Protein AF-A0AAP9DQ50-F1 (afdb_monomer_lite)

Sequence (66 aa):
MEMKRIAVMSYNIGDIDIITLDKEIRTNKEVEEYLQNTCNYNLDEVYWMGFDKGNINFLTDGNFKH

pLDDT: mean 73.97, std 14.92, range [41.16, 89.62]

Secondary structure (DSSP, 8-state):
-PPEEEEEEETTT--EEEEEEPTT--SHHHHHHHHHHTS---TTSEEEEEE-SS------GGG---

Organism: Bacteroides ovatus (NCBI:txid28116)

Structure (mmCIF, N/CA/C/O backbone):
data_AF-A0AAP9DQ50-F1
#
_entry.id   AF-A0AAP9DQ50-F1
#
loop_
_atom_site.group_PDB
_atom_site.id
_atom_site.type_symbol
_atom_site.label_atom_id
_atom_site.label_alt_id
_atom_site.label_comp_id
_atom_site.label_asym_id
_atom_site.label_entity_id
_atom_site.label_seq_id
_atom_site.pdbx_PDB_ins_code
_atom_site.Cartn_x
_atom_site.Cartn_y
_atom_site.Cartn_z
_atom_site.occupancy
_atom_site.B_iso_or_equiv
_atom_site.auth_seq_id
_atom_site.auth_comp_id
_atom_site.auth_asym_id
_atom_site.auth_atom_id
_atom_site.pdbx_PDB_model_num
ATOM 1 N N . MET A 1 1 ? -21.144 2.592 3.595 1.00 51.12 1 MET A N 1
ATOM 2 C CA . MET A 1 1 ? -19.899 2.360 4.356 1.00 51.12 1 MET A CA 1
ATOM 3 C C . MET A 1 1 ? -18.790 2.241 3.313 1.00 51.12 1 MET A C 1
ATOM 5 O O . MET A 1 1 ? -18.739 1.220 2.636 1.00 51.12 1 MET A O 1
ATOM 9 N N . GLU A 1 2 ? -18.027 3.308 3.078 1.00 58.56 2 GLU A N 1
ATOM 10 C CA . GLU A 1 2 ? -17.075 3.397 1.95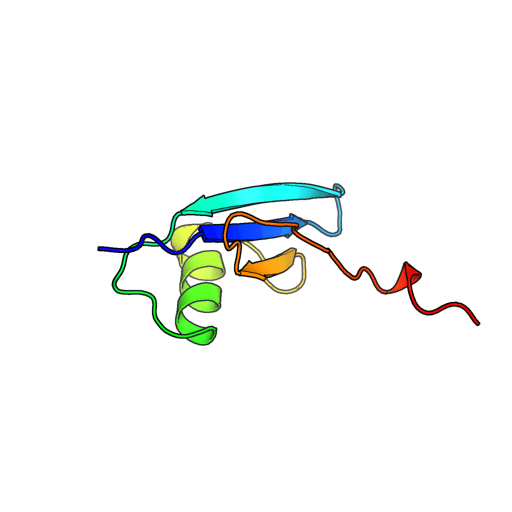7 1.00 58.56 2 GLU A CA 1
ATOM 11 C C . GLU A 1 2 ? -15.834 2.532 2.212 1.00 58.56 2 GLU A C 1
ATOM 13 O O . GLU A 1 2 ? -15.343 2.461 3.334 1.00 58.56 2 GLU A O 1
ATOM 18 N N . MET A 1 3 ? -15.396 1.801 1.188 1.00 64.56 3 MET A N 1
ATOM 19 C CA . MET A 1 3 ? -14.157 1.021 1.193 1.00 64.56 3 MET A CA 1
ATOM 20 C C . MET A 1 3 ? -13.077 1.882 0.550 1.00 64.56 3 MET A C 1
ATOM 22 O O . MET A 1 3 ? -13.247 2.293 -0.599 1.00 64.56 3 MET A O 1
ATOM 26 N N . LYS A 1 4 ? -11.986 2.142 1.273 1.00 74.69 4 LYS A N 1
ATOM 27 C CA . LYS A 1 4 ? -10.839 2.865 0.725 1.00 74.69 4 LYS A CA 1
ATOM 28 C C . LYS A 1 4 ? -10.019 1.889 -0.105 1.00 74.69 4 LYS A C 1
ATOM 30 O O . LYS A 1 4 ? -9.735 0.781 0.337 1.00 74.69 4 LYS A O 1
ATOM 35 N N . ARG A 1 5 ? -9.657 2.279 -1.319 1.00 83.88 5 ARG A N 1
ATOM 36 C CA . ARG A 1 5 ? -8.720 1.515 -2.140 1.00 83.88 5 ARG A CA 1
ATOM 37 C C . ARG A 1 5 ? -7.437 2.305 -2.260 1.00 83.88 5 ARG A C 1
ATOM 39 O O . ARG A 1 5 ? -7.463 3.533 -2.231 1.00 83.88 5 ARG A O 1
ATOM 46 N N . ILE A 1 6 ? -6.331 1.601 -2.386 1.00 85.94 6 ILE A N 1
ATOM 47 C CA . ILE A 1 6 ? -5.032 2.185 -2.686 1.00 85.94 6 ILE A CA 1
ATOM 48 C C . ILE A 1 6 ? -4.447 1.458 -3.883 1.00 85.94 6 ILE A C 1
ATOM 50 O O . ILE A 1 6 ? -4.699 0.270 -4.082 1.00 85.94 6 ILE A O 1
ATOM 54 N N . ALA A 1 7 ? -3.693 2.193 -4.681 1.00 86.00 7 ALA A N 1
ATOM 55 C CA . ALA A 1 7 ? -2.852 1.628 -5.715 1.00 86.00 7 ALA A CA 1
ATOM 56 C C . ALA A 1 7 ? -1.411 1.646 -5.209 1.00 86.00 7 ALA A C 1
ATOM 58 O O . ALA A 1 7 ? -0.982 2.656 -4.650 1.00 86.00 7 ALA A O 1
ATOM 59 N N . VAL A 1 8 ? -0.695 0.545 -5.392 1.00 86.69 8 VAL A N 1
ATOM 60 C CA . VAL A 1 8 ? 0.708 0.362 -5.019 1.00 86.69 8 VAL A CA 1
ATOM 61 C C . VAL A 1 8 ? 1.467 0.008 -6.286 1.00 86.69 8 VAL A C 1
ATOM 63 O O . VAL A 1 8 ? 1.035 -0.868 -7.020 1.00 86.69 8 VAL A O 1
ATOM 66 N N . MET A 1 9 ? 2.568 0.691 -6.564 1.00 85.75 9 MET A N 1
ATOM 67 C CA . MET A 1 9 ? 3.411 0.465 -7.731 1.00 85.75 9 MET A CA 1
ATOM 68 C C . MET A 1 9 ? 4.816 0.105 -7.278 1.00 85.75 9 MET A C 1
ATOM 70 O O . MET A 1 9 ? 5.418 0.856 -6.513 1.00 85.75 9 MET A O 1
ATOM 74 N N . SER A 1 10 ? 5.358 -1.002 -7.781 1.00 79.44 10 SER A N 1
ATOM 75 C CA . SER A 1 10 ? 6.757 -1.364 -7.537 1.00 79.44 10 SER A CA 1
ATOM 76 C C . SER A 1 10 ? 7.695 -0.616 -8.489 1.00 79.44 10 SER A C 1
ATOM 78 O O . SER A 1 10 ? 7.484 -0.646 -9.705 1.00 79.44 10 SER A O 1
ATOM 80 N N . TYR A 1 11 ? 8.772 -0.006 -7.969 1.00 74.19 11 TYR A N 1
ATOM 81 C CA . TYR A 1 11 ? 9.780 0.657 -8.822 1.00 74.19 11 TYR A CA 1
ATOM 82 C C . TYR A 1 11 ? 10.458 -0.312 -9.788 1.00 74.19 11 TYR A C 1
ATOM 84 O O . TYR A 1 11 ? 10.836 0.073 -10.891 1.00 74.19 11 TYR A O 1
ATOM 92 N N . ASN A 1 12 ? 10.642 -1.561 -9.361 1.00 68.56 12 ASN A N 1
ATOM 93 C CA . ASN A 1 12 ? 11.504 -2.507 -10.061 1.00 68.56 12 ASN A CA 1
ATOM 94 C C . ASN A 1 12 ? 10.823 -3.147 -11.274 1.00 68.56 12 ASN A C 1
ATOM 96 O O . ASN A 1 12 ? 11.502 -3.591 -12.197 1.00 68.56 12 ASN A O 1
ATOM 100 N N . ILE A 1 13 ? 9.491 -3.214 -11.260 1.00 66.12 13 ILE A N 1
ATOM 101 C CA . ILE A 1 13 ? 8.720 -4.039 -12.198 1.00 66.12 13 ILE A CA 1
ATOM 102 C C . ILE A 1 13 ? 7.702 -3.197 -12.978 1.00 66.12 13 ILE A C 1
ATOM 104 O O . ILE A 1 13 ? 7.291 -3.582 -14.068 1.00 66.12 13 ILE A O 1
ATOM 108 N N . GLY A 1 14 ? 7.320 -2.022 -12.457 1.00 67.75 14 GLY A N 1
ATOM 109 C CA . GLY A 1 14 ? 6.259 -1.196 -13.040 1.00 67.75 14 GLY A CA 1
ATOM 110 C C . GLY A 1 14 ? 4.856 -1.785 -12.865 1.00 67.75 14 GLY A C 1
ATOM 111 O O . GLY A 1 14 ? 3.896 -1.232 -13.400 1.00 67.75 14 GLY A O 1
ATOM 112 N N . ASP A 1 15 ? 4.740 -2.879 -12.111 1.00 79.38 15 ASP A N 1
ATOM 113 C CA . ASP A 1 15 ? 3.472 -3.510 -11.769 1.00 79.38 15 ASP A CA 1
ATOM 114 C C . ASP A 1 15 ? 2.710 -2.665 -10.750 1.00 79.38 15 ASP A C 1
ATOM 116 O O . ASP A 1 15 ? 3.301 -2.072 -9.840 1.00 79.38 15 ASP A O 1
ATOM 120 N N . ILE A 1 16 ? 1.390 -2.609 -10.938 1.00 82.44 16 ILE A N 1
ATOM 121 C CA . ILE A 1 16 ? 0.460 -1.853 -10.103 1.00 82.44 16 ILE A CA 1
ATOM 122 C C . ILE A 1 16 ? -0.531 -2.823 -9.468 1.00 82.44 16 ILE A C 1
ATOM 124 O O . ILE A 1 16 ? -1.366 -3.413 -10.156 1.00 82.44 16 ILE A O 1
ATOM 128 N N . ASP A 1 17 ? -0.502 -2.891 -8.145 1.00 83.75 17 ASP A N 1
ATOM 129 C CA . ASP A 1 17 ? -1.443 -3.642 -7.333 1.00 83.75 17 ASP A CA 1
ATOM 130 C C . ASP A 1 17 ? -2.509 -2.721 -6.740 1.00 83.75 17 ASP A C 1
ATOM 132 O O . ASP A 1 17 ? -2.224 -1.633 -6.238 1.00 83.75 17 ASP A O 1
ATOM 136 N N . ILE A 1 18 ? -3.769 -3.160 -6.777 1.00 84.88 18 ILE A N 1
ATOM 137 C CA . ILE A 1 18 ? -4.886 -2.431 -6.166 1.00 84.88 18 ILE A CA 1
ATOM 138 C C . ILE A 1 18 ? -5.321 -3.166 -4.904 1.00 84.88 18 ILE A C 1
ATOM 140 O O . ILE A 1 18 ? -5.893 -4.254 -4.962 1.00 84.88 18 ILE A O 1
ATOM 144 N N . ILE A 1 19 ? -5.110 -2.529 -3.757 1.00 84.69 19 ILE A N 1
ATOM 145 C CA . ILE A 1 19 ? -5.436 -3.077 -2.442 1.00 84.69 19 ILE A CA 1
ATOM 146 C C . ILE A 1 19 ? -6.697 -2.394 -1.928 1.00 84.69 19 ILE A C 1
ATOM 148 O O . ILE A 1 19 ? -6.814 -1.167 -1.921 1.00 84.69 19 ILE A O 1
ATOM 152 N N . THR A 1 20 ? -7.666 -3.195 -1.493 1.00 85.00 20 THR A N 1
ATOM 153 C CA . THR A 1 20 ? -8.843 -2.685 -0.782 1.00 85.00 20 THR A CA 1
ATOM 154 C C . THR A 1 20 ? -8.550 -2.726 0.708 1.00 85.00 20 THR A C 1
ATOM 156 O O . THR A 1 20 ? -8.290 -3.793 1.250 1.00 85.00 20 THR A O 1
ATOM 159 N N . LEU A 1 21 ? -8.585 -1.565 1.351 1.00 80.19 21 LEU A N 1
ATOM 160 C CA . LEU A 1 21 ? -8.339 -1.422 2.777 1.00 80.19 21 LEU A CA 1
ATOM 161 C C . LEU A 1 21 ? -9.628 -1.621 3.570 1.00 80.19 21 LEU A C 1
ATOM 163 O O . LEU A 1 21 ? -10.714 -1.180 3.166 1.00 80.19 21 LEU A O 1
ATOM 167 N N . ASP A 1 22 ? -9.477 -2.227 4.743 1.00 75.56 22 ASP A N 1
ATOM 168 C CA . ASP A 1 22 ? -10.520 -2.233 5.754 1.00 75.56 22 ASP A CA 1
ATOM 169 C C . ASP A 1 22 ? -10.780 -0.822 6.290 1.00 75.56 22 ASP A C 1
ATOM 171 O O . ASP A 1 22 ? -9.921 0.061 6.298 1.00 75.56 22 ASP A O 1
ATOM 175 N N . LYS A 1 23 ? -12.010 -0.596 6.754 1.00 67.19 23 LYS A N 1
ATOM 176 C CA . LYS A 1 23 ? -12.522 0.738 7.129 1.00 67.19 23 LYS A CA 1
ATOM 177 C C . LYS A 1 23 ? -11.889 1.330 8.389 1.00 67.19 23 LYS A C 1
ATOM 179 O O . LYS A 1 23 ? -12.187 2.470 8.752 1.00 67.19 23 LYS A O 1
ATOM 184 N N . GLU A 1 24 ? -11.074 0.545 9.077 1.00 72.69 24 GLU A N 1
ATOM 185 C CA . GLU A 1 24 ? -10.346 0.971 10.267 1.00 72.69 24 GLU A CA 1
ATOM 186 C C . GLU A 1 24 ? -9.090 1.773 9.910 1.00 72.69 24 GLU A C 1
ATOM 188 O O . GLU A 1 24 ? -8.674 2.605 10.707 1.00 72.69 24 GLU A O 1
ATOM 193 N N . ILE A 1 25 ? -8.560 1.621 8.690 1.00 76.94 25 ILE A N 1
ATOM 194 C CA . ILE A 1 25 ? -7.360 2.326 8.227 1.00 76.94 25 ILE A CA 1
ATOM 195 C C . ILE A 1 25 ? -7.749 3.734 7.760 1.00 76.94 25 ILE A C 1
ATOM 197 O O . ILE A 1 25 ? -8.356 3.920 6.698 1.00 76.94 25 ILE A O 1
ATOM 201 N N . ARG A 1 26 ? -7.413 4.748 8.563 1.00 72.88 26 ARG A N 1
ATOM 202 C CA . ARG A 1 26 ? -7.856 6.140 8.365 1.00 72.88 26 ARG A CA 1
ATOM 203 C C . ARG A 1 26 ? -6.723 7.078 7.974 1.00 72.88 26 ARG A C 1
ATOM 205 O O . ARG A 1 26 ? -6.976 8.083 7.312 1.00 72.88 26 ARG A O 1
ATOM 212 N N . THR A 1 27 ? -5.492 6.754 8.344 1.00 81.50 27 THR A N 1
ATOM 213 C CA . THR A 1 27 ? -4.317 7.616 8.174 1.00 81.50 27 THR A CA 1
ATOM 214 C C . THR A 1 27 ? -3.302 7.016 7.205 1.00 81.50 27 THR A C 1
ATOM 216 O O . THR A 1 27 ? -3.279 5.811 6.977 1.00 81.50 27 THR A O 1
ATOM 219 N N . ASN A 1 28 ? -2.440 7.858 6.628 1.00 83.06 28 ASN A N 1
ATOM 220 C CA . ASN A 1 28 ? -1.376 7.392 5.731 1.00 83.06 28 ASN A CA 1
ATOM 221 C C . ASN A 1 28 ? -0.367 6.489 6.452 1.00 83.06 28 ASN A C 1
ATOM 223 O O . ASN A 1 28 ? 0.084 5.506 5.880 1.00 83.06 28 ASN A O 1
ATOM 227 N N . LYS A 1 29 ? -0.091 6.769 7.729 1.00 86.44 29 LYS A N 1
ATOM 228 C CA . LYS A 1 29 ? 0.790 5.943 8.556 1.00 86.44 29 LYS A CA 1
ATOM 229 C C . LYS A 1 29 ? 0.244 4.524 8.746 1.00 86.44 29 LYS A C 1
ATOM 231 O O . LYS A 1 29 ? 0.988 3.564 8.618 1.00 86.44 29 LYS A O 1
ATOM 236 N N . GLU A 1 30 ? -1.058 4.380 8.995 1.00 87.75 30 GLU A N 1
ATOM 237 C CA . GLU A 1 30 ? -1.692 3.055 9.096 1.00 87.75 30 GLU A CA 1
ATOM 238 C C . GLU A 1 30 ? -1.665 2.303 7.756 1.00 87.75 30 GLU A C 1
ATOM 240 O O . GLU A 1 30 ? -1.573 1.080 7.741 1.00 87.75 30 GLU A O 1
ATOM 245 N N . VAL A 1 31 ? -1.721 3.019 6.624 1.00 86.19 31 VAL A N 1
ATOM 246 C CA . VAL A 1 31 ? -1.545 2.411 5.296 1.00 86.19 31 VAL A CA 1
ATOM 247 C C . VAL A 1 31 ? -0.122 1.889 5.125 1.00 86.19 31 VAL A C 1
ATOM 249 O O . VAL A 1 31 ? 0.049 0.746 4.720 1.00 86.19 31 VAL A O 1
ATOM 252 N N . GLU A 1 32 ? 0.888 2.691 5.455 1.00 88.56 32 GLU A N 1
ATOM 253 C CA . GLU A 1 32 ? 2.299 2.288 5.404 1.00 88.56 32 GLU A CA 1
ATOM 254 C C . GLU A 1 32 ? 2.573 1.073 6.298 1.00 88.56 32 GLU A C 1
ATOM 256 O O . GLU A 1 32 ? 3.143 0.084 5.839 1.00 88.56 32 GLU A O 1
ATOM 261 N N . GLU A 1 33 ? 2.084 1.094 7.540 1.00 89.62 33 GLU A N 1
ATOM 262 C CA . GLU A 1 33 ? 2.197 -0.035 8.467 1.00 89.62 33 GLU A CA 1
ATOM 263 C C . GLU A 1 33 ? 1.476 -1.284 7.940 1.00 89.62 33 GLU A C 1
ATOM 265 O O . GLU A 1 33 ? 1.988 -2.393 8.087 1.00 89.62 33 GLU A O 1
ATOM 270 N N . TYR A 1 34 ? 0.314 -1.137 7.296 1.00 88.25 34 TYR A N 1
ATOM 271 C CA . TYR A 1 34 ? -0.401 -2.253 6.673 1.00 88.25 34 TYR A CA 1
ATOM 272 C C . TYR A 1 34 ? 0.372 -2.831 5.480 1.00 88.25 34 TYR A C 1
ATOM 274 O O . TYR A 1 34 ? 0.548 -4.048 5.384 1.00 88.25 34 TYR A O 1
ATOM 282 N N . LEU A 1 35 ? 0.878 -1.969 4.596 1.00 88.19 35 LEU A N 1
ATOM 283 C CA . LEU A 1 35 ? 1.670 -2.368 3.435 1.00 88.19 35 LEU A CA 1
ATOM 284 C C . LEU A 1 35 ? 2.936 -3.116 3.857 1.00 88.19 35 LEU A C 1
ATOM 286 O O . LEU A 1 35 ? 3.237 -4.164 3.289 1.00 88.19 35 LEU A O 1
ATOM 290 N N . GLN A 1 36 ? 3.628 -2.623 4.883 1.00 89.44 36 GLN A N 1
ATOM 291 C CA . GLN A 1 36 ? 4.862 -3.224 5.372 1.00 89.44 36 GLN A CA 1
ATOM 292 C C . GLN A 1 36 ? 4.613 -4.515 6.163 1.00 89.44 36 GLN A C 1
ATOM 294 O O . GLN A 1 36 ? 5.254 -5.527 5.893 1.00 89.44 36 GLN A O 1
ATOM 299 N N . ASN A 1 37 ? 3.675 -4.509 7.118 1.00 89.44 37 ASN A N 1
ATOM 300 C CA . ASN A 1 37 ? 3.503 -5.621 8.062 1.00 89.44 37 ASN A CA 1
ATOM 301 C C . ASN A 1 37 ? 2.539 -6.710 7.573 1.00 89.44 37 ASN A C 1
ATOM 303 O O . ASN A 1 37 ? 2.669 -7.862 7.978 1.00 89.44 37 ASN A O 1
ATOM 307 N N . THR A 1 38 ? 1.544 -6.353 6.754 1.00 87.88 38 THR A N 1
ATOM 308 C CA . THR A 1 38 ? 0.514 -7.299 6.281 1.00 87.88 38 THR A CA 1
ATOM 309 C C . THR A 1 38 ? 0.772 -7.730 4.844 1.00 87.88 38 THR A C 1
ATOM 311 O O . THR A 1 38 ? 0.657 -8.913 4.528 1.00 87.88 38 THR A O 1
ATOM 314 N N . CYS A 1 39 ? 1.134 -6.789 3.969 1.00 84.81 39 CYS A N 1
ATOM 315 C CA . CYS A 1 39 ? 1.374 -7.078 2.555 1.00 84.81 39 CYS A CA 1
ATOM 316 C C . CYS A 1 39 ? 2.847 -7.359 2.215 1.00 84.81 39 CYS A C 1
ATOM 318 O O . CYS A 1 39 ? 3.125 -7.742 1.082 1.00 84.81 39 CYS A O 1
ATOM 320 N N . ASN A 1 40 ? 3.771 -7.215 3.174 1.00 87.19 40 ASN A N 1
ATOM 321 C CA . ASN A 1 40 ? 5.217 -7.405 2.995 1.00 87.19 40 ASN A CA 1
ATOM 322 C C . ASN A 1 40 ? 5.837 -6.543 1.880 1.00 87.19 40 ASN A C 1
A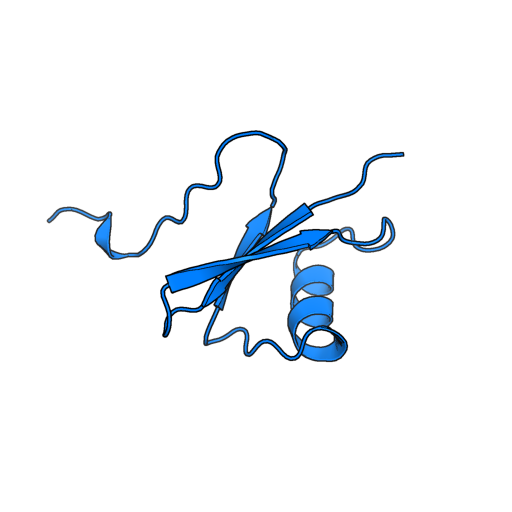TOM 324 O O . ASN A 1 40 ? 6.821 -6.946 1.257 1.00 87.19 40 ASN A O 1
ATOM 328 N N . TYR A 1 41 ? 5.289 -5.354 1.624 1.00 86.94 41 TYR A N 1
ATOM 329 C CA . TYR A 1 41 ? 5.938 -4.395 0.737 1.00 86.94 41 TYR A CA 1
ATOM 330 C C . TYR A 1 41 ? 7.114 -3.724 1.439 1.00 86.94 41 TYR A C 1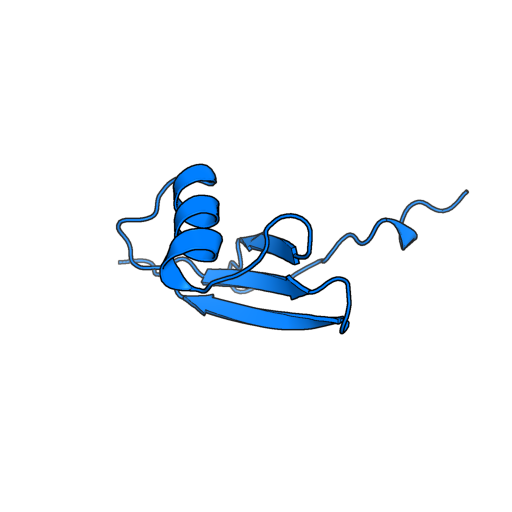
ATOM 332 O O . TYR A 1 41 ? 7.014 -3.294 2.590 1.00 86.94 41 TYR A O 1
ATOM 340 N N . ASN A 1 42 ? 8.215 -3.564 0.709 1.00 88.25 42 ASN A N 1
ATOM 341 C CA . ASN A 1 42 ? 9.258 -2.628 1.094 1.00 88.25 42 ASN A CA 1
ATOM 342 C C . ASN A 1 42 ? 8.833 -1.219 0.653 1.00 88.25 42 ASN A C 1
ATOM 344 O O . ASN A 1 42 ? 8.733 -0.962 -0.544 1.00 88.25 42 ASN A O 1
ATOM 348 N N . LEU A 1 43 ? 8.571 -0.321 1.608 1.00 86.50 43 LEU A N 1
ATOM 349 C CA . LEU A 1 43 ? 8.122 1.052 1.334 1.00 86.50 43 LEU A CA 1
ATOM 350 C C . LEU A 1 43 ? 9.164 1.884 0.571 1.00 86.50 43 LEU A C 1
ATOM 352 O O . LEU A 1 43 ? 8.786 2.811 -0.136 1.00 86.50 43 LEU A O 1
ATOM 356 N N . ASP A 1 44 ? 10.446 1.515 0.645 1.00 86.88 44 ASP A N 1
ATOM 357 C CA . ASP A 1 44 ? 11.504 2.136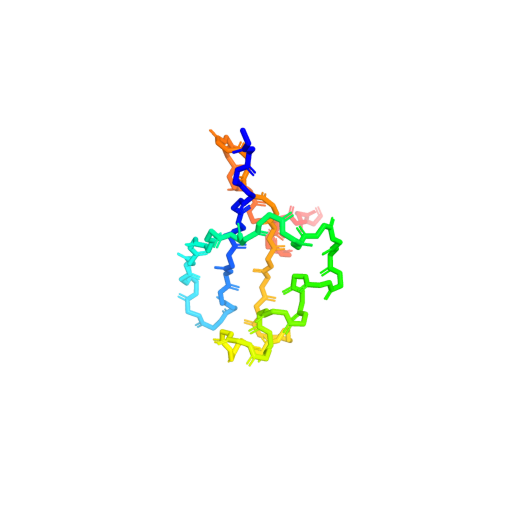 -0.162 1.00 86.88 44 ASP A CA 1
ATOM 358 C C . ASP A 1 44 ? 11.467 1.669 -1.631 1.00 86.88 44 ASP A C 1
ATOM 360 O O . ASP A 1 44 ? 12.053 2.302 -2.506 1.00 86.88 44 ASP A O 1
ATOM 364 N N . GLU A 1 45 ? 10.765 0.567 -1.916 1.00 86.44 45 GLU A N 1
ATOM 365 C CA . GLU A 1 45 ? 10.650 -0.052 -3.241 1.00 86.44 45 GLU A CA 1
ATOM 366 C C . GLU A 1 45 ? 9.239 0.041 -3.843 1.00 86.44 45 GLU A C 1
ATOM 368 O O . GLU A 1 45 ? 8.989 -0.507 -4.929 1.00 86.44 45 GLU A O 1
ATOM 373 N N . VAL A 1 46 ? 8.332 0.786 -3.208 1.00 86.31 46 VAL A N 1
ATOM 374 C CA . VAL A 1 46 ? 7.001 1.039 -3.760 1.00 86.31 46 VAL A CA 1
ATOM 375 C C . VAL A 1 46 ? 6.564 2.495 -3.633 1.00 86.31 46 VAL A C 1
ATOM 377 O O . VAL A 1 46 ? 6.846 3.169 -2.648 1.00 86.31 46 VAL A O 1
ATOM 380 N N . TYR A 1 47 ? 5.785 2.961 -4.606 1.00 85.19 47 TYR A N 1
ATOM 381 C CA . TYR A 1 47 ? 4.932 4.138 -4.452 1.00 85.19 47 TYR A CA 1
ATOM 382 C C . TYR A 1 47 ? 3.500 3.707 -4.194 1.00 85.19 47 TYR A C 1
ATOM 384 O O . TYR A 1 47 ? 3.010 2.781 -4.834 1.00 85.19 47 TYR A O 1
ATOM 392 N N . TRP A 1 48 ? 2.784 4.415 -3.325 1.00 86.56 48 TRP A N 1
ATOM 393 C CA . TRP A 1 48 ? 1.366 4.157 -3.114 1.00 86.56 48 TRP A CA 1
ATOM 394 C C . TRP A 1 48 ? 0.544 5.445 -3.097 1.00 86.56 48 TRP A C 1
ATOM 396 O O . TRP A 1 48 ? 1.022 6.512 -2.714 1.00 86.56 48 TRP A O 1
ATOM 406 N N . MET A 1 49 ? -0.714 5.351 -3.527 1.00 83.25 49 MET A N 1
ATOM 407 C CA . MET A 1 49 ? -1.652 6.472 -3.506 1.00 83.25 49 MET A CA 1
ATOM 408 C C . MET A 1 49 ? -3.093 6.015 -3.282 1.00 83.25 49 MET A C 1
ATOM 410 O O . MET A 1 49 ? -3.470 4.889 -3.610 1.00 83.25 49 MET A O 1
ATOM 414 N N . GLY A 1 50 ? -3.916 6.907 -2.724 1.00 75.75 50 GLY A N 1
ATOM 415 C CA . GLY A 1 50 ? -5.356 6.685 -2.607 1.00 75.75 50 GLY A CA 1
ATOM 416 C C . GLY A 1 50 ? -6.002 6.496 -3.981 1.00 75.75 50 GLY A C 1
ATOM 417 O O . GLY A 1 50 ? -5.735 7.259 -4.906 1.00 75.75 50 GLY A O 1
ATOM 418 N N . PHE A 1 51 ? -6.857 5.484 -4.107 1.00 69.44 51 PHE A N 1
ATOM 419 C CA . PHE A 1 51 ? -7.597 5.170 -5.323 1.00 69.44 51 PHE A CA 1
ATOM 420 C C . PHE A 1 51 ? -9.096 5.421 -5.125 1.00 69.44 51 PHE A C 1
ATOM 422 O O . PHE A 1 51 ? -9.830 4.550 -4.655 1.00 69.44 51 PHE A O 1
ATOM 429 N N . ASP A 1 52 ? -9.561 6.600 -5.537 1.00 61.12 52 ASP A N 1
ATOM 430 C CA . ASP A 1 52 ? -10.980 6.972 -5.519 1.00 61.12 52 ASP A CA 1
ATOM 431 C C . ASP A 1 52 ? -11.568 6.943 -6.929 1.00 61.12 52 ASP A C 1
ATOM 433 O O . ASP A 1 52 ? -11.634 7.970 -7.588 1.00 61.12 52 ASP A O 1
ATOM 437 N N . LYS A 1 53 ? -11.977 5.754 -7.406 1.00 57.88 53 LYS A N 1
ATOM 438 C CA . LYS A 1 53 ? -12.802 5.491 -8.620 1.00 57.88 53 LYS A CA 1
ATOM 439 C C . LYS A 1 53 ? -12.494 6.289 -9.914 1.00 57.88 53 LYS A C 1
ATOM 441 O O . LYS A 1 53 ? -13.260 6.197 -10.871 1.00 57.88 53 LYS A O 1
ATOM 446 N N . GLY A 1 54 ? -11.383 7.006 -9.993 1.00 52.81 54 GLY A N 1
ATOM 447 C CA . GLY A 1 54 ? -11.067 7.959 -11.042 1.00 52.81 54 GLY A CA 1
ATOM 448 C C . GLY A 1 54 ? -9.577 8.260 -11.014 1.00 52.81 54 GLY A C 1
ATOM 449 O O . GLY A 1 54 ? -9.083 8.865 -10.074 1.00 52.81 54 GLY A O 1
ATOM 450 N N . ASN A 1 55 ? -8.900 7.792 -12.062 1.00 52.81 55 ASN A N 1
ATOM 451 C CA . ASN A 1 55 ? -7.523 8.081 -12.465 1.00 52.81 55 ASN A CA 1
ATOM 452 C C . ASN A 1 55 ? -6.448 7.989 -11.367 1.00 52.81 55 ASN A C 1
ATOM 454 O O . ASN A 1 55 ? -6.197 8.925 -10.614 1.00 52.81 55 ASN A O 1
ATOM 458 N N . ILE A 1 56 ? -5.733 6.862 -11.369 1.00 56.00 56 ILE A N 1
ATOM 459 C CA . ILE A 1 56 ? -4.444 6.727 -10.688 1.00 56.00 56 ILE A CA 1
ATOM 460 C C . ILE A 1 56 ? -3.403 7.419 -11.569 1.00 56.00 56 ILE A C 1
ATOM 462 O O . ILE A 1 56 ? -3.101 6.933 -12.656 1.00 56.00 56 ILE A O 1
ATOM 466 N N . ASN A 1 57 ? -2.867 8.548 -11.114 1.00 55.19 57 ASN A N 1
ATOM 467 C CA . ASN A 1 57 ? -1.725 9.192 -11.754 1.00 55.19 57 ASN A CA 1
ATOM 468 C C . ASN A 1 57 ? -0.485 8.925 -10.905 1.00 55.19 57 ASN A C 1
ATOM 4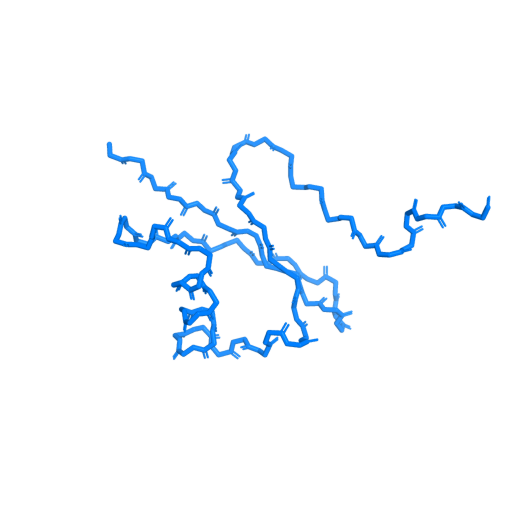70 O O . ASN A 1 57 ? -0.209 9.670 -9.965 1.00 55.19 57 ASN A O 1
ATOM 474 N N . PHE A 1 58 ? 0.272 7.885 -11.252 1.00 56.88 58 PHE A N 1
ATOM 475 C CA . PHE A 1 58 ? 1.630 7.740 -10.744 1.00 56.88 58 PHE A CA 1
ATOM 476 C C . PHE A 1 58 ? 2.479 8.857 -11.353 1.00 56.88 58 PHE A C 1
ATOM 478 O O . PHE A 1 58 ? 2.863 8.812 -12.522 1.00 56.88 58 PHE A O 1
ATOM 485 N N . LEU A 1 59 ? 2.735 9.904 -10.571 1.00 51.94 59 LEU A N 1
ATOM 486 C CA . LEU A 1 59 ? 3.759 10.886 -10.897 1.00 51.94 59 LEU A CA 1
ATOM 487 C 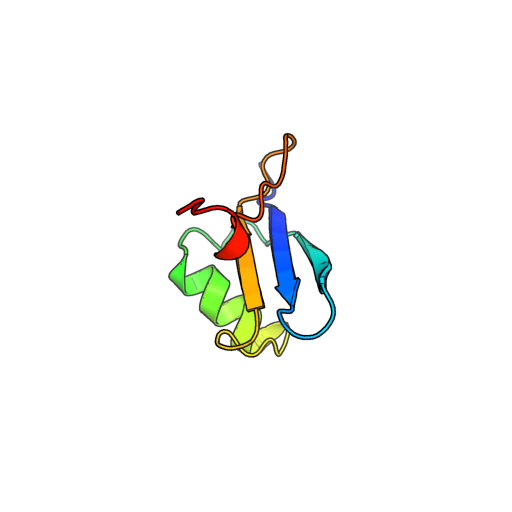C . LEU A 1 59 ? 5.112 10.238 -10.599 1.00 51.94 59 LEU A C 1
ATOM 489 O O . LEU A 1 59 ? 5.680 10.431 -9.533 1.00 51.94 59 LEU A O 1
ATOM 493 N N . THR A 1 60 ? 5.607 9.418 -11.522 1.00 48.69 60 THR A N 1
ATOM 494 C CA . THR A 1 60 ? 7.009 8.992 -11.492 1.00 48.69 60 THR A CA 1
ATOM 495 C C . THR A 1 60 ? 7.886 10.207 -11.794 1.00 48.69 60 THR A C 1
ATOM 497 O O . THR A 1 60 ? 7.539 10.984 -12.690 1.00 48.69 60 THR A O 1
ATOM 500 N N . ASP A 1 61 ? 9.030 10.348 -11.118 1.00 48.28 61 ASP A N 1
ATOM 501 C CA . ASP A 1 61 ? 9.992 11.462 -11.262 1.00 48.28 61 ASP A CA 1
ATOM 502 C C . ASP A 1 61 ? 10.454 11.758 -12.710 1.00 48.28 61 ASP A C 1
ATOM 504 O O . ASP A 1 61 ? 11.032 12.806 -12.981 1.00 48.28 61 ASP A O 1
ATOM 508 N N . GLY A 1 62 ? 10.125 10.905 -13.686 1.00 43.75 62 GLY A N 1
ATOM 509 C CA . GLY A 1 62 ? 10.250 11.193 -15.121 1.00 43.75 62 GLY A CA 1
ATOM 510 C C . GLY A 1 62 ? 9.303 12.274 -15.679 1.00 43.75 62 GLY A C 1
ATOM 511 O O . GLY A 1 62 ? 9.417 12.613 -16.856 1.00 43.75 62 GLY A O 1
ATOM 512 N N . ASN A 1 63 ? 8.377 12.822 -14.880 1.00 45.31 63 ASN A N 1
ATOM 513 C CA . ASN A 1 63 ? 7.432 13.863 -15.319 1.00 45.31 63 ASN A CA 1
ATOM 514 C C . ASN A 1 63 ? 7.877 15.309 -15.043 1.00 45.31 63 ASN A C 1
ATOM 516 O O . ASN A 1 63 ? 7.193 16.240 -15.477 1.00 45.31 63 ASN A O 1
ATOM 520 N N . PHE A 1 64 ? 9.029 15.534 -14.409 1.00 47.22 64 PHE A N 1
ATOM 521 C CA . PHE A 1 64 ? 9.651 16.858 -14.398 1.00 47.22 64 PHE A CA 1
ATOM 522 C C . PHE A 1 64 ? 10.493 17.018 -15.668 1.00 47.22 64 PHE A C 1
ATOM 524 O O . PHE A 1 64 ? 11.666 16.654 -15.718 1.00 47.22 64 PHE A O 1
ATOM 531 N N . LYS A 1 65 ? 9.867 17.529 -16.738 1.00 44.09 65 LYS A N 1
ATOM 532 C CA . LYS A 1 65 ? 10.612 18.027 -17.901 1.00 44.09 65 LYS A CA 1
ATOM 533 C C . LYS A 1 65 ? 11.537 19.172 -17.463 1.00 44.09 65 LYS A C 1
ATOM 535 O O . LYS A 1 65 ? 11.118 20.037 -16.700 1.00 44.09 65 LYS A O 1
ATOM 540 N N . HIS A 1 66 ? 12.762 19.086 -17.984 1.00 41.16 66 HIS A N 1
ATOM 541 C CA . HIS A 1 66 ? 13.900 20.008 -17.911 1.00 41.16 66 HIS A CA 1
ATOM 542 C C . HIS A 1 66 ? 13.534 21.492 -18.045 1.00 41.16 66 HIS A C 1
ATOM 544 O O . HIS A 1 66 ? 12.665 21.799 -18.896 1.00 41.16 66 HIS A O 1
#

Radius of gyration: 12.57 Å; chains: 1; bounding box: 34×27×28 Å

Foldseek 3Di:
DDWKKKWKAFPVPRDIDIDTDDPVQDDPVSVVCCCCPPVVDDPVGMDMDIDDPDDDDDPDVVPPDD